Protein AF-A0A7R9FUG5-F1 (afdb_monomer)

Mean predicted aligned error: 6.06 Å

InterPro domains:
  IPR003824 Undecaprenyl-diphosphatase UppP [PF02673] (4-156)
  IPR003824 Undecaprenyl-diphosphatase UppP [PTHR30622] (2-159)

Organism: NCBI:txid69355

Secondary structure (DSSP, 8-state):
--HHHHHHHHHHHHHHHHHHHHHTHHHHT-TT-HHHHHHHHHHHHHHHHHHHHHHHHHHHHHT-HHHHHHHHHHHHHHHHHHHHHS----B-STTT--HHHHHHHHHHHHGGGSTT--HHHHHHHHHHHTTB-HHHHHHHHHHHHHHHHHHHHHHHHHHHHHHTT-

Sequence (166 aa):
EDEFVKMYQVSIQFGAILAVVVLYWKKFFDFKNVGFYVKLAVAVLPALILGKLFDDKVEAVMEKPLYIAIVMILGGIVLIFIDKVFNHPTVFNDKELTIKKALTIGFWQCLAMMPGTSRSAASIIGGMQQGLSRNFAAEFSFFLAVPTMLAVTIGTIKGKNKKAMK

Foldseek 3Di:
DDPVVVVVVLVVLVVLLVVLCVVCVVVNPPPVPVLLVLLLVLLQVLQVVVCVVCVVVLVVQVVPVVQLVVQLVVLVVCVVCLCVVLVAADAEDSVSDDSVLSNQLSVQLNVVSRRNHDSLSSSLSSNSVSRYDSVRSSSSSSVSCNVNSVVVSVVVVVVVVVVVVD

Solvent-accessible surface area (backbone atoms only — not comparable to full-atom values): 8770 Å² total; per-residue (Å²): 132,59,72,65,58,55,52,50,55,53,51,57,51,50,52,54,43,50,51,52,48,61,76,40,38,77,70,75,66,38,79,84,49,54,68,52,55,52,29,44,54,50,17,42,46,51,33,56,55,51,48,68,75,42,44,75,64,35,56,70,49,59,79,36,64,69,58,25,51,52,39,37,52,52,51,54,56,50,62,72,50,44,60,75,74,50,69,74,56,79,26,76,50,73,86,68,54,47,59,70,54,31,35,50,21,10,53,29,32,43,57,31,58,44,59,43,38,52,48,60,55,29,20,24,52,30,22,25,73,67,20,23,27,71,68,45,11,46,50,52,30,55,62,46,45,44,64,52,50,51,52,48,53,52,47,53,60,53,47,47,62,57,64,75,73,108

pLDDT: mean 85.42, std 12.75, range [28.58, 96.25]

Radius of gyration: 16.67 Å; Cα contacts (8 Å, |Δi|>4): 149; chains: 1; bounding box: 41×42×38 Å

Nearest PDB structures (foldseek):
  6fmt-assembly1_A  TM=8.901E-01  e=5.988E-08  Escherichia coli K-12
  6cb2-assembly1_A  TM=8.561E-01  e=5.703E-08  Escherichia coli K-12

Structure (mmCIF, N/CA/C/O backbone):
data_AF-A0A7R9FUG5-F1
#
_entry.id   AF-A0A7R9FUG5-F1
#
loop_
_atom_site.group_PDB
_atom_site.id
_atom_site.type_symbol
_atom_site.label_atom_id
_atom_site.label_alt_id
_atom_site.label_comp_id
_atom_site.label_asym_id
_atom_site.label_entity_id
_atom_site.label_seq_id
_atom_site.pdbx_PDB_ins_code
_atom_site.Cartn_x
_atom_site.Cartn_y
_atom_site.Cartn_z
_atom_site.occupancy
_atom_site.B_iso_or_equiv
_atom_site.auth_seq_id
_atom_site.auth_comp_id
_atom_site.auth_asym_id
_atom_site.auth_atom_id
_atom_site.pdbx_PDB_model_num
ATOM 1 N N . GLU A 1 1 ? -17.113 7.126 18.878 1.00 59.50 1 GLU A N 1
ATOM 2 C CA . GLU A 1 1 ? -15.665 7.371 19.057 1.00 59.50 1 GLU A CA 1
ATOM 3 C C . GLU A 1 1 ? -15.438 8.806 19.485 1.00 59.50 1 GLU A C 1
ATOM 5 O O . GLU A 1 1 ? -16.057 9.693 18.903 1.00 59.50 1 GLU A O 1
ATOM 10 N N . ASP A 1 2 ? -14.566 9.005 20.471 1.00 78.19 2 ASP A N 1
ATOM 11 C CA . ASP A 1 2 ? -14.078 10.320 20.887 1.00 78.19 2 ASP A CA 1
ATOM 12 C C . ASP A 1 2 ? -13.318 10.985 19.724 1.00 78.19 2 ASP A C 1
ATOM 14 O O . ASP A 1 2 ? -12.591 10.328 18.968 1.00 78.19 2 ASP A O 1
ATOM 18 N N . GLU A 1 3 ? -13.496 12.291 19.560 1.00 77.56 3 GLU A N 1
ATOM 19 C CA . GLU A 1 3 ? -12.810 13.071 18.541 1.00 77.56 3 GLU A CA 1
ATOM 20 C C . GLU A 1 3 ? -11.283 12.975 18.671 1.00 77.56 3 GLU A C 1
ATOM 22 O O . GLU A 1 3 ? -10.576 12.922 17.654 1.00 77.56 3 GLU A O 1
ATOM 27 N N . PHE A 1 4 ? -10.797 12.857 19.910 1.00 83.25 4 PHE A N 1
ATOM 28 C CA . PHE A 1 4 ? -9.392 12.645 20.228 1.00 83.25 4 PHE A CA 1
ATOM 29 C C . PHE A 1 4 ? -8.845 11.355 19.603 1.00 83.25 4 PHE A C 1
ATOM 31 O O . PHE A 1 4 ? -7.798 11.378 18.956 1.00 83.25 4 PHE A O 1
ATOM 38 N N . VAL A 1 5 ? -9.575 10.238 19.718 1.00 82.94 5 VAL A N 1
ATOM 39 C CA . VAL A 1 5 ? -9.142 8.927 19.198 1.00 82.94 5 VAL A CA 1
ATOM 40 C C . VAL A 1 5 ? -9.003 8.965 17.677 1.00 82.94 5 VAL A C 1
ATOM 42 O O . VAL A 1 5 ? -8.001 8.499 17.135 1.00 82.94 5 VAL A O 1
ATOM 45 N N . LYS A 1 6 ? -9.953 9.600 16.981 1.00 75.88 6 LYS A N 1
ATOM 46 C CA . LYS A 1 6 ? -9.870 9.783 15.523 1.00 75.88 6 LYS A CA 1
ATOM 47 C C . LYS A 1 6 ? -8.675 10.644 15.124 1.00 75.88 6 LYS A C 1
ATOM 49 O O . LYS A 1 6 ? -7.966 10.311 14.177 1.00 75.88 6 LYS A O 1
ATOM 54 N N . MET A 1 7 ? -8.437 11.749 15.833 1.00 82.06 7 MET A N 1
ATOM 55 C CA . MET A 1 7 ? -7.306 12.634 15.544 1.00 82.06 7 MET A CA 1
ATOM 56 C C . MET A 1 7 ? -5.964 11.937 15.797 1.00 82.06 7 MET A C 1
ATOM 58 O O . MET A 1 7 ? -5.047 12.056 14.981 1.00 82.06 7 MET A O 1
ATOM 62 N N . TYR A 1 8 ? -5.870 11.150 16.869 1.00 86.12 8 TYR A N 1
ATOM 63 C CA . TYR A 1 8 ? -4.709 10.322 17.178 1.00 86.12 8 TYR A CA 1
ATOM 64 C C . TYR A 1 8 ? -4.430 9.304 16.062 1.00 86.12 8 TYR A C 1
ATOM 66 O O . TYR A 1 8 ? -3.325 9.288 15.519 1.00 86.12 8 TYR A O 1
ATOM 74 N N . GLN A 1 9 ? -5.440 8.526 15.646 1.00 84.00 9 GLN A N 1
ATOM 75 C CA . GLN A 1 9 ? -5.321 7.537 14.565 1.00 84.00 9 GLN A CA 1
ATOM 76 C C . GLN A 1 9 ? -4.868 8.166 13.237 1.00 84.00 9 GLN A C 1
ATOM 78 O O . GLN A 1 9 ? -3.992 7.628 12.558 1.00 84.00 9 GLN A O 1
ATOM 83 N N . VAL A 1 10 ? -5.424 9.325 12.874 1.00 80.62 10 VAL A N 1
ATOM 84 C CA . VAL A 1 10 ? -5.026 10.049 11.656 1.00 80.62 10 VAL A CA 1
ATOM 85 C C . VAL A 1 10 ? -3.573 10.530 11.744 1.00 80.62 10 VAL A C 1
ATOM 87 O O . VAL A 1 10 ? -2.822 10.414 10.775 1.00 80.62 10 VAL A O 1
ATOM 90 N N . SER A 1 11 ? -3.150 11.022 12.909 1.00 85.69 11 SER A N 1
ATOM 91 C CA . SER A 1 11 ? -1.798 11.557 13.120 1.00 85.69 11 SER A CA 1
ATOM 92 C C . SER A 1 11 ? -0.723 10.473 13.015 1.00 85.69 11 SER A C 1
ATOM 94 O O . SER A 1 11 ? 0.280 10.656 12.322 1.00 85.69 11 SER A O 1
ATOM 96 N N . ILE A 1 12 ? -0.941 9.309 13.638 1.00 89.25 12 ILE A N 1
ATOM 97 C CA . ILE A 1 12 ? 0.016 8.193 13.566 1.00 89.25 12 ILE A CA 1
ATOM 98 C C . ILE A 1 12 ? 0.114 7.617 12.145 1.00 89.25 12 ILE A C 1
ATOM 100 O O . ILE A 1 12 ? 1.207 7.286 11.684 1.00 89.25 12 ILE A O 1
ATOM 104 N N . GLN A 1 13 ? -1.004 7.556 11.410 1.00 85.38 13 GLN A N 1
ATOM 105 C CA . GLN A 1 13 ? -1.014 7.111 10.015 1.00 85.38 13 GLN A CA 1
ATOM 106 C C . GLN A 1 13 ? -0.249 8.079 9.116 1.00 85.38 13 GLN A C 1
ATOM 108 O O . GLN A 1 13 ? 0.507 7.645 8.248 1.00 85.38 13 GLN A O 1
ATOM 113 N N . PHE A 1 14 ? -0.399 9.385 9.343 1.00 84.69 14 PHE A N 1
ATOM 114 C CA . PHE A 1 14 ? 0.370 10.395 8.628 1.00 84.69 14 PHE A CA 1
ATOM 115 C C . PHE A 1 14 ? 1.881 10.224 8.848 1.00 84.69 14 PHE A C 1
ATOM 117 O O . PHE A 1 14 ? 2.641 10.248 7.880 1.00 84.69 14 PHE A O 1
ATOM 124 N N . GLY A 1 15 ? 2.312 9.943 10.083 1.00 90.06 15 GLY A N 1
ATOM 125 C CA . GLY A 1 15 ? 3.708 9.607 10.385 1.00 90.06 15 GLY A CA 1
ATOM 126 C C . GLY A 1 15 ? 4.221 8.394 9.598 1.00 90.06 15 GLY A C 1
ATOM 127 O O . GLY A 1 15 ? 5.311 8.443 9.026 1.00 90.06 15 GLY A O 1
ATOM 128 N N . ALA A 1 16 ? 3.416 7.333 9.485 1.00 89.19 16 ALA A N 1
ATOM 129 C CA . ALA A 1 16 ? 3.772 6.150 8.698 1.00 89.19 16 ALA A CA 1
ATOM 130 C C . ALA A 1 16 ? 3.911 6.457 7.193 1.00 89.19 16 ALA A C 1
ATOM 132 O O . ALA A 1 16 ? 4.830 5.962 6.540 1.00 89.19 16 ALA A O 1
ATOM 133 N N . ILE A 1 17 ? 3.040 7.305 6.637 1.00 87.38 17 ILE A N 1
ATOM 134 C CA . ILE A 1 17 ? 3.125 7.750 5.235 1.00 87.38 17 ILE A CA 1
ATOM 135 C C . ILE A 1 17 ? 4.405 8.558 5.005 1.00 87.38 17 ILE A C 1
ATOM 137 O O . ILE A 1 17 ? 5.113 8.319 4.027 1.00 87.38 17 ILE A O 1
ATOM 141 N N . LEU A 1 18 ? 4.725 9.490 5.908 1.00 89.25 18 LEU A N 1
ATOM 142 C CA . LEU A 1 18 ? 5.953 10.280 5.822 1.00 89.25 18 LEU A CA 1
ATOM 143 C C . LEU A 1 18 ? 7.200 9.394 5.863 1.00 89.25 18 LEU A C 1
ATOM 145 O O . LEU A 1 18 ? 8.122 9.622 5.083 1.00 89.25 18 LEU A O 1
ATOM 149 N N . ALA A 1 19 ? 7.213 8.354 6.699 1.00 92.06 19 ALA A N 1
ATOM 150 C CA . ALA A 1 19 ? 8.317 7.400 6.741 1.00 92.06 19 ALA A CA 1
ATOM 151 C C . ALA A 1 19 ? 8.542 6.719 5.380 1.00 92.06 19 ALA A C 1
ATOM 153 O O . ALA A 1 19 ? 9.682 6.608 4.935 1.00 92.06 19 ALA A O 1
ATOM 154 N N . VAL A 1 20 ? 7.470 6.334 4.676 1.00 90.62 20 VAL A N 1
ATOM 155 C CA . VAL A 1 20 ? 7.564 5.770 3.317 1.00 90.62 20 VAL A CA 1
ATOM 156 C C . VAL A 1 20 ? 8.131 6.792 2.328 1.00 90.62 20 VAL A C 1
ATOM 158 O O . VAL A 1 20 ? 9.018 6.457 1.546 1.00 90.62 20 VAL A O 1
ATOM 161 N N . VAL A 1 21 ? 7.659 8.042 2.373 1.00 89.81 21 VAL A N 1
ATOM 162 C CA . VAL A 1 21 ? 8.150 9.116 1.489 1.00 89.81 21 VAL A CA 1
ATOM 163 C C . VAL A 1 21 ? 9.638 9.387 1.719 1.00 89.81 21 VAL A C 1
ATOM 165 O O . VAL A 1 21 ? 10.385 9.531 0.756 1.00 89.81 21 VAL A O 1
ATOM 168 N N . VAL A 1 22 ? 10.089 9.415 2.976 1.00 92.88 22 VAL A N 1
ATOM 169 C CA . VAL A 1 22 ? 11.504 9.604 3.330 1.00 92.88 22 VAL A CA 1
ATOM 170 C C . VAL A 1 22 ? 12.347 8.403 2.902 1.00 92.88 22 VAL A C 1
ATOM 172 O O . VAL A 1 22 ? 13.396 8.583 2.285 1.00 92.88 22 VAL A O 1
ATOM 175 N N . LEU A 1 23 ? 11.884 7.178 3.163 1.00 91.69 23 LEU A N 1
ATOM 176 C CA . LEU A 1 23 ? 12.610 5.958 2.804 1.00 91.69 23 LEU A CA 1
ATOM 177 C C . LEU A 1 23 ? 12.813 5.841 1.287 1.00 91.69 23 LEU A C 1
ATOM 179 O O . LEU A 1 23 ? 13.887 5.451 0.832 1.00 91.69 23 LEU A O 1
ATOM 183 N N . TYR A 1 24 ? 11.813 6.245 0.502 1.00 88.69 24 TYR A N 1
ATOM 184 C CA . TYR A 1 24 ? 11.862 6.214 -0.958 1.00 88.69 24 TYR A CA 1
ATOM 185 C C . TYR A 1 24 ? 12.129 7.579 -1.605 1.00 88.69 24 TYR A C 1
ATOM 187 O O . TYR A 1 24 ? 11.875 7.734 -2.798 1.00 88.69 24 TYR A O 1
ATOM 195 N N . TRP A 1 25 ? 12.687 8.553 -0.876 1.00 88.75 25 TRP A N 1
ATOM 196 C CA . TRP A 1 25 ? 12.802 9.958 -1.301 1.00 88.75 25 TRP A CA 1
ATOM 197 C C . TRP A 1 25 ? 13.289 10.143 -2.744 1.00 88.75 25 TRP A C 1
ATOM 199 O O . TRP A 1 25 ? 12.648 10.814 -3.551 1.00 88.75 25 TRP A O 1
ATOM 209 N N . LYS A 1 26 ? 14.398 9.485 -3.108 1.00 88.19 26 LYS A N 1
ATOM 210 C CA . LYS A 1 26 ? 15.001 9.600 -4.448 1.00 88.19 26 LYS A CA 1
ATOM 211 C C . LYS A 1 26 ? 14.101 9.078 -5.570 1.00 88.19 26 LYS A C 1
ATOM 213 O O . LYS A 1 26 ? 14.130 9.629 -6.660 1.00 88.19 26 LYS A O 1
ATOM 218 N N . LYS A 1 27 ? 13.329 8.020 -5.311 1.00 85.12 27 LYS A N 1
ATOM 219 C CA . LYS A 1 27 ? 12.431 7.397 -6.293 1.00 85.12 27 LYS A CA 1
ATOM 220 C C . LYS A 1 27 ? 11.051 8.057 -6.291 1.00 85.12 27 LYS A C 1
ATOM 222 O O . LYS A 1 27 ? 10.410 8.147 -7.330 1.00 85.12 27 LYS A O 1
ATOM 227 N N . PHE A 1 28 ? 10.612 8.563 -5.139 1.00 83.31 28 PHE A N 1
ATOM 228 C CA . PHE A 1 28 ? 9.351 9.282 -4.982 1.00 83.31 28 PHE A CA 1
ATOM 229 C C . PHE A 1 28 ? 9.371 10.658 -5.647 1.00 83.31 28 PHE A C 1
ATOM 231 O O . PHE A 1 28 ? 8.339 11.081 -6.161 1.00 83.31 28 PHE A O 1
ATOM 238 N N . PHE A 1 29 ? 10.526 11.328 -5.686 1.00 85.94 29 PHE A N 1
ATOM 239 C CA . PHE A 1 29 ? 10.725 12.607 -6.380 1.00 85.94 29 PHE A CA 1
ATOM 240 C C . PHE A 1 29 ? 11.436 12.464 -7.738 1.00 85.94 29 PHE A C 1
ATOM 242 O O . PHE A 1 29 ? 11.998 13.431 -8.255 1.00 85.94 29 PHE A O 1
ATOM 249 N N . ASP A 1 30 ? 11.402 11.276 -8.349 1.00 86.56 30 ASP A N 1
ATOM 250 C CA . ASP A 1 30 ? 11.889 11.081 -9.716 1.00 86.56 30 ASP A CA 1
ATOM 251 C C . ASP A 1 30 ? 10.825 11.497 -10.744 1.00 86.56 30 ASP A C 1
ATOM 253 O O . ASP A 1 30 ? 10.163 10.676 -11.383 1.00 86.56 30 ASP A O 1
ATOM 257 N N . PHE A 1 31 ? 10.676 12.811 -10.932 1.00 81.38 31 PHE A N 1
ATOM 258 C CA . PHE A 1 31 ? 9.711 13.399 -11.868 1.00 81.38 31 PHE A CA 1
ATOM 259 C C . PHE A 1 31 ? 9.931 13.002 -13.336 1.00 81.38 31 PHE A C 1
ATOM 261 O O . PHE A 1 31 ? 9.063 13.243 -14.174 1.00 81.38 31 PHE A O 1
ATOM 268 N N . LYS A 1 32 ? 11.065 12.372 -13.671 1.00 83.00 32 LYS A N 1
ATOM 269 C CA . LYS A 1 32 ? 11.310 11.838 -15.017 1.00 83.00 32 LYS A CA 1
ATOM 270 C C . LYS A 1 32 ? 10.516 10.553 -15.265 1.00 83.00 32 LYS A C 1
ATOM 272 O O . LYS A 1 32 ? 10.246 10.217 -16.417 1.00 83.00 32 LYS A O 1
ATOM 277 N N . ASN A 1 33 ? 10.087 9.856 -14.212 1.00 85.06 33 ASN A N 1
ATOM 278 C CA . ASN A 1 33 ? 9.367 8.591 -14.303 1.00 85.06 33 ASN A CA 1
ATOM 279 C C . ASN A 1 33 ? 7.838 8.767 -14.268 1.00 85.06 33 ASN A C 1
ATOM 281 O O . ASN A 1 33 ? 7.129 8.178 -13.450 1.00 85.06 33 ASN A O 1
ATOM 285 N N . VAL A 1 34 ? 7.306 9.566 -15.200 1.00 85.69 34 VAL A N 1
ATOM 286 C CA . VAL A 1 34 ? 5.855 9.823 -15.332 1.00 85.69 34 VAL A CA 1
ATOM 287 C C . VAL A 1 34 ? 5.057 8.518 -15.462 1.00 85.69 34 VAL A C 1
ATOM 289 O O . VAL A 1 34 ? 3.972 8.383 -14.896 1.00 85.69 34 VAL A O 1
ATOM 292 N N . GLY A 1 35 ? 5.619 7.517 -16.148 1.00 87.31 35 GLY A N 1
ATOM 293 C CA . GLY A 1 35 ? 4.984 6.212 -16.325 1.00 87.31 35 GLY A CA 1
ATOM 294 C C . GLY A 1 35 ? 4.703 5.481 -15.009 1.00 87.31 35 GLY A C 1
ATOM 295 O O . GLY A 1 35 ? 3.670 4.821 -14.894 1.00 87.31 35 GLY A O 1
ATOM 296 N N . PHE A 1 36 ? 5.572 5.613 -14.004 1.00 88.88 36 PHE A N 1
ATOM 297 C CA . PHE A 1 36 ? 5.353 5.023 -12.684 1.00 88.88 36 PHE A CA 1
ATOM 298 C C . PHE A 1 36 ? 4.198 5.698 -11.937 1.00 88.88 36 PHE A C 1
ATOM 300 O O . PHE A 1 36 ? 3.323 5.002 -11.420 1.00 88.88 36 PHE A O 1
ATOM 307 N N . TYR A 1 37 ? 4.116 7.033 -11.963 1.00 90.00 37 TYR A N 1
ATOM 308 C CA . TYR A 1 37 ? 2.998 7.762 -11.351 1.00 90.00 37 TYR A CA 1
ATOM 309 C C . TYR A 1 37 ? 1.656 7.435 -12.008 1.00 90.00 37 TYR A C 1
ATOM 311 O O . TYR A 1 37 ? 0.661 7.269 -11.307 1.00 90.00 37 TYR A O 1
ATOM 319 N N . VAL A 1 38 ? 1.620 7.274 -13.336 1.00 90.75 38 VAL A N 1
ATOM 320 C CA . VAL A 1 38 ? 0.401 6.853 -14.047 1.00 90.75 38 VAL A CA 1
ATOM 321 C C . VAL A 1 38 ? -0.030 5.453 -13.603 1.00 90.75 38 VAL A C 1
ATOM 323 O O . VAL A 1 38 ? -1.203 5.241 -13.303 1.00 90.75 38 VAL A O 1
ATOM 326 N N . LYS A 1 39 ? 0.905 4.499 -13.500 1.00 93.75 39 LYS A N 1
ATOM 327 C CA . LYS A 1 39 ? 0.612 3.138 -13.013 1.00 93.75 39 LYS A CA 1
ATOM 328 C C . LYS A 1 39 ? 0.092 3.155 -11.575 1.00 93.75 39 LYS A C 1
ATOM 330 O O . LYS A 1 39 ? -0.876 2.457 -11.283 1.00 93.75 39 LYS A O 1
ATOM 335 N N . LEU A 1 40 ? 0.690 3.970 -10.702 1.00 92.00 40 LEU A N 1
ATOM 336 C CA . LEU A 1 40 ? 0.210 4.168 -9.333 1.00 92.00 40 LEU A CA 1
ATOM 337 C C . LEU A 1 40 ? -1.202 4.756 -9.316 1.00 92.00 40 LEU A C 1
ATOM 339 O O . LEU A 1 40 ? -2.077 4.191 -8.672 1.00 92.00 40 LEU A O 1
ATOM 343 N N . ALA A 1 41 ? -1.454 5.835 -10.058 1.00 91.38 41 ALA A N 1
ATOM 344 C CA . ALA A 1 41 ? -2.773 6.458 -10.127 1.00 91.38 41 ALA A CA 1
ATOM 345 C C . ALA A 1 41 ? -3.844 5.458 -10.586 1.00 91.38 41 ALA A C 1
ATOM 347 O O . ALA A 1 41 ? -4.883 5.333 -9.942 1.00 91.38 41 ALA A O 1
ATOM 348 N N . VAL A 1 42 ? -3.560 4.680 -11.636 1.00 94.00 42 VAL A N 1
ATOM 349 C CA . VAL A 1 42 ? -4.464 3.633 -12.134 1.00 94.00 42 VAL A CA 1
ATOM 350 C C . VAL A 1 42 ? -4.713 2.548 -11.083 1.00 94.00 42 VAL A C 1
ATOM 352 O O . VAL A 1 42 ? -5.849 2.109 -10.926 1.00 94.00 42 VAL A O 1
ATOM 355 N N . ALA A 1 43 ? -3.689 2.13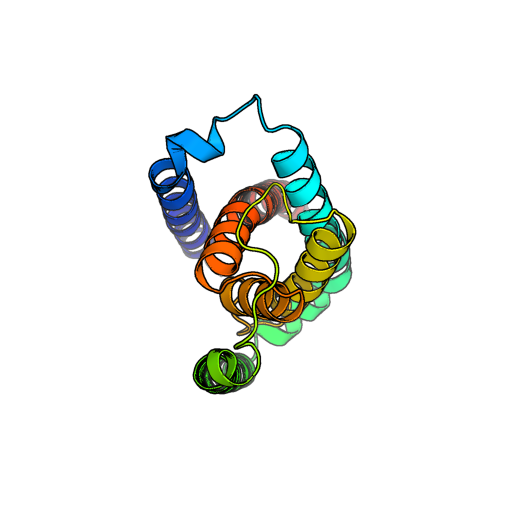7 -10.333 1.00 93.94 43 ALA A N 1
ATOM 356 C CA . ALA A 1 43 ? -3.833 1.157 -9.259 1.00 93.94 43 ALA A CA 1
ATOM 357 C C . ALA A 1 43 ? -4.658 1.683 -8.066 1.00 93.94 43 ALA A C 1
ATOM 359 O O . ALA A 1 43 ? -5.327 0.908 -7.389 1.00 93.94 43 ALA A O 1
ATOM 360 N N . VAL A 1 44 ? -4.659 2.993 -7.804 1.00 92.44 44 VAL A N 1
ATOM 361 C CA . VAL A 1 44 ? -5.453 3.596 -6.717 1.00 92.44 44 VAL A CA 1
ATOM 362 C C . VAL A 1 44 ? -6.946 3.667 -7.064 1.00 92.44 44 VAL A C 1
ATOM 364 O O . VAL A 1 44 ? -7.790 3.560 -6.171 1.00 92.44 44 VAL A O 1
ATOM 367 N N . LEU A 1 45 ? -7.294 3.831 -8.347 1.00 91.88 45 LEU A N 1
ATOM 368 C CA . LEU A 1 45 ? -8.671 4.096 -8.787 1.00 91.88 45 LEU A CA 1
ATOM 369 C C . LEU A 1 45 ? -9.707 3.076 -8.281 1.00 91.88 45 LEU A C 1
ATOM 371 O O . LEU A 1 45 ? -10.699 3.523 -7.699 1.00 91.88 45 LEU A O 1
ATOM 375 N N . PRO A 1 46 ? -9.519 1.745 -8.429 1.00 91.69 46 PRO A N 1
ATOM 376 C CA . PRO A 1 46 ? -10.506 0.773 -7.958 1.00 91.69 46 PRO A CA 1
ATOM 377 C C . PRO A 1 46 ? -10.790 0.918 -6.463 1.00 91.69 46 PRO A C 1
ATOM 379 O O . PRO A 1 46 ? -11.947 0.903 -6.045 1.00 91.69 46 PRO A O 1
ATOM 382 N N . ALA A 1 47 ? -9.741 1.141 -5.667 1.00 88.81 47 ALA A N 1
ATOM 383 C CA . ALA A 1 47 ? -9.862 1.259 -4.223 1.00 88.81 47 ALA A CA 1
ATOM 384 C C . ALA A 1 47 ? -10.602 2.538 -3.798 1.00 88.81 47 ALA A C 1
ATOM 386 O O . ALA A 1 47 ? -11.397 2.504 -2.865 1.00 88.81 47 ALA A O 1
ATOM 387 N N . LEU A 1 48 ? -10.400 3.663 -4.489 1.00 86.75 48 LEU A N 1
ATOM 388 C CA . LEU A 1 48 ? -11.148 4.889 -4.186 1.00 86.75 48 LEU A CA 1
ATOM 389 C C . LEU A 1 48 ? -12.623 4.784 -4.583 1.00 86.75 48 LEU A C 1
ATOM 391 O O . LEU A 1 48 ? -13.491 5.243 -3.842 1.00 86.75 48 LEU A O 1
ATOM 395 N N . ILE A 1 49 ? -12.907 4.179 -5.739 1.00 89.38 49 ILE A N 1
ATOM 396 C CA . ILE A 1 49 ? -14.275 4.031 -6.249 1.00 89.38 49 ILE A CA 1
ATOM 397 C C . ILE A 1 49 ? -15.066 3.076 -5.354 1.00 89.38 49 ILE A C 1
ATOM 399 O O . ILE A 1 49 ? -16.120 3.447 -4.840 1.00 89.38 49 ILE A O 1
ATOM 403 N N . LEU A 1 50 ? -14.548 1.863 -5.140 1.00 88.19 50 LEU A N 1
ATOM 404 C CA . LEU A 1 50 ? -15.241 0.851 -4.345 1.00 88.19 50 LEU A CA 1
ATOM 405 C C . LEU A 1 50 ? -15.258 1.215 -2.856 1.00 88.19 50 LEU A C 1
ATOM 407 O O . LEU A 1 50 ? -16.249 0.943 -2.189 1.00 88.19 50 LEU A O 1
ATOM 411 N N . GLY A 1 51 ? -14.229 1.908 -2.358 1.00 83.75 51 GLY A N 1
ATOM 412 C CA . GLY A 1 51 ? -14.169 2.349 -0.965 1.00 83.75 51 GLY A CA 1
ATOM 413 C C . GLY A 1 51 ? -15.274 3.348 -0.653 1.00 83.75 51 GLY A C 1
ATOM 414 O O . GLY A 1 51 ? -15.969 3.208 0.343 1.00 83.75 51 GLY A O 1
ATOM 415 N N . LYS A 1 52 ? -15.517 4.297 -1.564 1.00 83.75 52 LYS A N 1
ATOM 416 C CA . LYS A 1 52 ? -16.631 5.240 -1.434 1.00 83.75 52 LYS A CA 1
ATOM 417 C C . LYS A 1 52 ? -18.000 4.573 -1.618 1.00 83.75 52 LYS A C 1
ATOM 419 O O . LYS A 1 52 ? -18.969 5.014 -1.014 1.00 83.75 52 LYS A O 1
ATOM 424 N N . LEU A 1 53 ? -18.100 3.555 -2.475 1.00 85.75 53 LEU A N 1
ATOM 425 C CA . LEU A 1 53 ? -19.365 2.869 -2.760 1.00 85.75 53 LEU A CA 1
ATOM 426 C C . LEU A 1 53 ? -19.815 1.946 -1.617 1.00 85.75 53 LEU A C 1
ATOM 428 O O . LEU A 1 53 ? -21.013 1.763 -1.419 1.00 85.75 53 LEU A O 1
ATOM 432 N N . PHE A 1 54 ? -18.868 1.345 -0.893 1.00 84.94 54 PHE A N 1
ATOM 433 C CA . PHE A 1 54 ? -19.139 0.347 0.144 1.00 84.94 54 PHE A CA 1
ATOM 434 C C . PHE A 1 54 ? -18.885 0.831 1.576 1.00 84.94 54 PHE A C 1
ATOM 436 O O . PHE A 1 54 ? -18.948 0.008 2.487 1.00 84.94 54 PHE A O 1
ATOM 443 N N . ASP A 1 55 ? -18.648 2.128 1.779 1.00 78.75 55 ASP A N 1
ATOM 444 C CA . ASP A 1 55 ? -18.315 2.741 3.076 1.00 78.75 55 ASP A CA 1
ATOM 445 C C . ASP A 1 55 ? -19.265 2.283 4.204 1.00 78.75 55 ASP A C 1
ATOM 447 O O . ASP A 1 55 ? -18.829 1.688 5.189 1.00 78.75 55 ASP A O 1
ATOM 451 N N . ASP A 1 56 ? -20.582 2.382 3.978 1.00 77.12 56 ASP A N 1
ATOM 452 C CA . ASP A 1 56 ? -21.611 1.982 4.953 1.00 77.12 56 ASP A CA 1
ATOM 453 C C . ASP A 1 56 ? -21.542 0.488 5.333 1.00 77.12 56 ASP A C 1
ATOM 455 O O . ASP A 1 56 ? -21.797 0.095 6.473 1.00 77.12 56 ASP A O 1
ATOM 459 N N . LYS A 1 57 ? -21.188 -0.386 4.378 1.00 81.75 57 LYS A N 1
ATOM 460 C CA . LYS A 1 57 ? -21.071 -1.833 4.631 1.00 81.75 57 LYS A CA 1
ATOM 461 C C . LYS A 1 57 ? -19.801 -2.169 5.403 1.00 81.75 57 LYS A C 1
ATOM 463 O O . LYS A 1 57 ? -19.794 -3.135 6.163 1.00 81.75 57 LYS A O 1
ATOM 468 N N . VAL A 1 58 ? -18.733 -1.407 5.182 1.00 80.19 58 VAL A N 1
ATOM 469 C CA . VAL A 1 58 ? -17.461 -1.571 5.890 1.00 80.19 58 VAL A CA 1
ATOM 470 C C . VAL A 1 58 ? -17.625 -1.173 7.358 1.00 80.19 58 VAL A C 1
ATOM 472 O O . VAL A 1 58 ? -17.199 -1.935 8.229 1.00 80.19 58 VAL A O 1
ATOM 475 N N . GLU A 1 59 ? -18.311 -0.058 7.643 1.00 76.69 59 GLU A N 1
ATOM 476 C CA . GLU A 1 59 ? -18.622 0.372 9.017 1.00 76.69 59 GLU A CA 1
ATOM 477 C C . GLU A 1 59 ? -19.400 -0.711 9.790 1.00 76.69 59 GLU A C 1
ATOM 479 O O . GLU A 1 59 ? -19.020 -1.063 10.906 1.00 76.69 59 GLU A O 1
ATOM 484 N N . ALA A 1 60 ? -20.398 -1.349 9.165 1.00 80.06 60 ALA A N 1
ATOM 485 C CA . ALA A 1 60 ? -21.190 -2.410 9.801 1.00 80.06 60 ALA A CA 1
ATOM 486 C C . ALA A 1 60 ? -20.376 -3.661 10.206 1.00 80.06 60 ALA A C 1
ATOM 488 O O . ALA A 1 60 ? -20.778 -4.418 11.095 1.00 80.06 60 ALA A O 1
ATOM 489 N N . VAL A 1 61 ? -19.241 -3.919 9.545 1.00 80.19 61 VAL A N 1
ATOM 490 C CA . VAL A 1 61 ? -18.342 -5.038 9.878 1.00 80.19 61 VAL A CA 1
ATOM 491 C C . VAL A 1 61 ? -17.298 -4.623 10.921 1.00 80.19 61 VAL A C 1
ATOM 493 O O . VAL A 1 61 ? -16.868 -5.467 11.709 1.00 80.19 61 VAL A O 1
ATOM 496 N N . MET A 1 62 ? -16.920 -3.339 10.981 1.00 74.81 62 MET A N 1
ATOM 497 C CA . MET A 1 62 ? -15.970 -2.831 11.981 1.00 74.81 62 MET A CA 1
ATOM 498 C C . MET A 1 62 ? -16.462 -3.000 13.422 1.00 74.81 62 MET A C 1
ATOM 500 O O . MET A 1 62 ? -15.651 -3.200 14.323 1.00 74.81 62 MET A O 1
ATOM 504 N N . GLU A 1 63 ? -17.777 -3.010 13.641 1.00 77.38 63 GLU A N 1
ATOM 505 C CA . GLU A 1 63 ? -18.385 -3.231 14.959 1.00 77.38 63 GLU A CA 1
ATOM 506 C C . GLU A 1 63 ? -18.269 -4.681 15.466 1.00 77.38 63 GLU A C 1
ATOM 508 O O . GLU A 1 63 ? -18.696 -4.988 16.579 1.00 77.38 63 GLU A O 1
ATOM 513 N N . LYS A 1 64 ? -17.683 -5.596 14.677 1.00 86.25 64 LYS A N 1
ATOM 514 C CA . LYS A 1 64 ? -17.551 -7.023 15.010 1.00 86.25 64 LYS A CA 1
ATOM 515 C C . LYS A 1 64 ? -16.077 -7.440 15.147 1.00 86.25 64 LYS A C 1
ATOM 517 O O . LYS A 1 64 ? -15.527 -8.047 14.224 1.00 86.25 64 LYS A O 1
ATOM 522 N N . PRO A 1 65 ? -15.433 -7.217 16.313 1.00 87.62 65 PRO A N 1
ATOM 523 C CA . PRO A 1 65 ? -14.016 -7.530 16.535 1.00 87.62 65 PRO A CA 1
ATOM 524 C C . PRO A 1 65 ? -13.628 -8.985 16.249 1.00 87.62 65 PRO A C 1
ATOM 526 O O . PRO A 1 65 ? -12.533 -9.247 15.754 1.00 87.62 65 PRO A O 1
ATOM 529 N N . LEU A 1 66 ? -14.532 -9.937 16.513 1.00 90.56 66 LEU A N 1
ATOM 530 C CA . LEU A 1 66 ? -14.299 -11.356 16.233 1.00 90.56 66 LEU A CA 1
ATOM 531 C C . LEU A 1 66 ? -14.023 -11.606 14.743 1.00 90.56 66 LEU A C 1
ATOM 533 O O . LEU A 1 66 ? -13.136 -12.381 14.398 1.00 90.56 66 LEU A O 1
ATOM 537 N N . TYR A 1 67 ? -14.752 -10.921 13.859 1.00 86.75 67 TYR A N 1
ATOM 538 C CA . TYR A 1 67 ? -14.574 -11.056 12.416 1.00 86.75 67 TYR A CA 1
ATOM 539 C C . TYR A 1 67 ? -13.208 -10.518 11.976 1.00 86.75 67 TYR A C 1
ATOM 541 O O . TYR A 1 67 ? -12.480 -11.186 11.245 1.00 86.75 67 TYR A O 1
ATOM 549 N N . ILE A 1 68 ? -12.824 -9.351 12.502 1.00 88.88 68 ILE A N 1
ATOM 550 C CA . ILE A 1 68 ? -11.522 -8.717 12.253 1.00 88.88 68 ILE A CA 1
ATOM 551 C C . ILE A 1 68 ? -10.383 -9.664 12.653 1.00 88.88 68 ILE A C 1
ATOM 553 O O . ILE A 1 68 ? -9.455 -9.877 11.873 1.00 88.88 68 ILE A O 1
ATOM 557 N N . ALA A 1 69 ? -10.473 -10.273 13.839 1.00 91.06 69 ALA A N 1
ATOM 558 C CA . ALA A 1 69 ? -9.461 -11.199 14.341 1.00 91.06 69 ALA A CA 1
ATOM 559 C C . ALA A 1 69 ? -9.298 -12.436 13.440 1.00 91.06 69 ALA A C 1
ATOM 561 O O . ALA A 1 69 ? -8.172 -12.814 13.113 1.00 91.06 69 ALA A O 1
ATOM 562 N N . ILE A 1 70 ? -10.407 -13.037 12.991 1.00 91.50 70 ILE A N 1
ATOM 563 C CA . ILE A 1 70 ? -10.380 -14.198 12.086 1.00 91.50 70 ILE A CA 1
ATOM 564 C C . ILE A 1 70 ? -9.693 -13.834 10.765 1.00 91.50 70 ILE A C 1
ATOM 566 O O . ILE A 1 70 ? -8.797 -14.552 10.319 1.00 91.50 70 ILE A O 1
ATOM 570 N N . VAL A 1 71 ? -10.064 -12.701 10.160 1.00 91.12 71 VAL A N 1
ATOM 571 C CA . VAL A 1 71 ? -9.463 -12.231 8.902 1.00 91.12 71 VAL A CA 1
ATOM 572 C C . VAL A 1 71 ? -7.963 -11.963 9.065 1.00 91.12 71 VAL A C 1
ATOM 574 O O . VAL A 1 71 ? -7.184 -12.337 8.189 1.00 91.12 71 VAL A O 1
ATOM 577 N N . MET A 1 72 ? -7.530 -11.387 10.192 1.00 89.88 72 MET A N 1
ATOM 578 C CA . MET A 1 72 ? -6.106 -11.159 10.473 1.00 89.88 72 MET A CA 1
ATOM 579 C C . MET A 1 72 ? -5.311 -12.465 10.579 1.00 89.88 72 MET A C 1
ATOM 581 O O . MET A 1 72 ? -4.229 -12.567 9.998 1.00 89.88 72 MET A O 1
ATOM 585 N N . ILE A 1 73 ? -5.843 -13.472 11.282 1.00 92.00 73 ILE A N 1
ATOM 586 C CA . ILE A 1 73 ? -5.194 -14.785 11.414 1.00 92.00 73 ILE A CA 1
ATOM 587 C C . ILE A 1 73 ? -5.085 -15.459 10.044 1.00 92.00 73 ILE A C 1
ATOM 589 O O . ILE A 1 73 ? -4.002 -15.902 9.659 1.00 92.00 73 ILE A O 1
ATOM 593 N N . LEU A 1 74 ? -6.179 -15.484 9.277 1.00 90.56 74 LEU A N 1
ATOM 594 C CA . LEU A 1 74 ? -6.188 -16.050 7.928 1.00 90.56 74 LEU A CA 1
ATOM 595 C C . LEU A 1 74 ? -5.198 -15.328 7.007 1.00 90.56 74 LEU A C 1
ATOM 597 O O . LEU A 1 74 ? -4.425 -15.980 6.308 1.00 90.56 74 LEU A O 1
ATOM 601 N N . GLY A 1 75 ? -5.164 -13.994 7.049 1.00 87.88 75 GLY A N 1
ATOM 602 C CA . GLY A 1 75 ? -4.202 -13.191 6.298 1.00 87.88 75 GLY A CA 1
ATOM 603 C C . GLY A 1 75 ? -2.750 -13.529 6.650 1.00 87.88 75 GLY A C 1
ATOM 604 O O . GLY A 1 75 ? -1.922 -13.677 5.752 1.00 87.88 75 GLY A O 1
ATOM 605 N N . GLY A 1 76 ? -2.446 -13.721 7.937 1.00 88.62 76 GLY A N 1
ATOM 606 C CA . GLY A 1 76 ? -1.125 -14.151 8.402 1.00 88.62 76 GLY A CA 1
ATOM 607 C C . GLY A 1 76 ? -0.726 -15.533 7.877 1.00 88.62 76 GLY A C 1
ATOM 608 O O . GLY A 1 76 ? 0.382 -15.698 7.370 1.00 88.62 76 GLY A O 1
ATOM 609 N N . ILE A 1 77 ? -1.644 -16.504 7.921 1.00 91.06 77 ILE A N 1
ATOM 610 C CA . ILE A 1 77 ? -1.419 -17.851 7.371 1.00 91.06 77 ILE A CA 1
ATOM 611 C C . ILE A 1 77 ? -1.129 -17.770 5.869 1.00 91.06 77 ILE A C 1
ATOM 613 O O . ILE A 1 77 ? -0.140 -18.335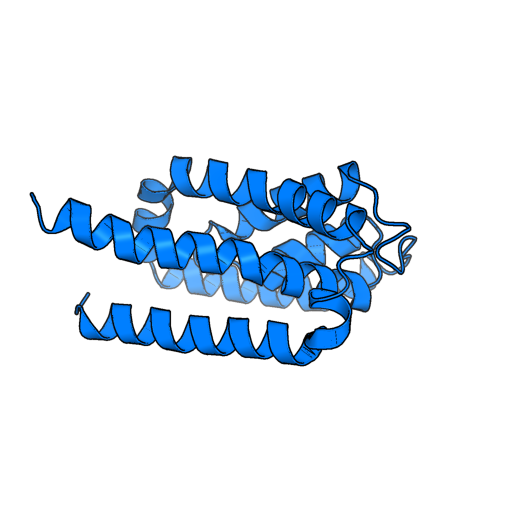 5.405 1.00 91.06 77 ILE A O 1
ATOM 617 N N . VAL A 1 78 ? -1.936 -17.026 5.106 1.00 89.62 78 VAL A N 1
ATOM 618 C CA . VAL A 1 78 ? -1.735 -16.854 3.657 1.00 89.62 78 VAL A CA 1
ATOM 619 C C . VAL A 1 78 ? -0.352 -16.273 3.353 1.00 89.62 78 VAL A C 1
ATOM 621 O O . VAL A 1 78 ? 0.338 -16.769 2.461 1.00 89.62 78 VAL A O 1
ATOM 624 N N . LEU A 1 79 ? 0.096 -15.272 4.117 1.00 86.00 79 LEU A N 1
ATOM 625 C CA . LEU A 1 79 ? 1.408 -14.647 3.928 1.00 86.00 79 LEU A CA 1
ATOM 626 C C . LEU A 1 79 ? 2.593 -15.592 4.170 1.00 86.00 79 LEU A C 1
ATOM 628 O O . LEU A 1 79 ? 3.642 -15.382 3.565 1.00 86.00 79 LEU A O 1
ATOM 632 N N . ILE A 1 80 ? 2.448 -16.622 5.008 1.00 89.19 80 ILE A N 1
ATOM 633 C CA . ILE A 1 80 ? 3.503 -17.628 5.234 1.00 89.19 80 ILE A CA 1
ATOM 634 C C . ILE A 1 80 ? 3.698 -18.501 3.988 1.00 89.19 80 ILE A C 1
ATOM 636 O O . ILE A 1 80 ? 4.822 -18.867 3.645 1.00 89.19 80 ILE A O 1
ATOM 640 N N . PHE A 1 81 ? 2.612 -18.836 3.291 1.00 90.81 81 PHE A N 1
ATOM 641 C CA . PHE A 1 81 ? 2.663 -19.730 2.132 1.00 90.81 81 PHE A CA 1
ATOM 642 C C . PHE A 1 81 ? 2.847 -18.998 0.803 1.00 90.81 81 PHE A C 1
ATOM 644 O O . PHE A 1 81 ? 3.187 -19.633 -0.196 1.00 90.81 81 PHE A O 1
ATOM 651 N N . ILE A 1 82 ? 2.679 -17.675 0.783 1.00 89.06 82 ILE A N 1
ATOM 652 C CA . ILE A 1 82 ? 2.660 -16.893 -0.453 1.00 89.06 82 ILE A CA 1
ATOM 653 C C . ILE A 1 82 ? 3.948 -17.010 -1.275 1.00 89.06 82 ILE A C 1
ATOM 655 O O . ILE A 1 82 ? 3.890 -17.061 -2.501 1.00 89.06 82 ILE A O 1
ATOM 659 N N . ASP A 1 83 ? 5.098 -17.132 -0.609 1.00 85.56 83 ASP A N 1
ATOM 660 C CA . ASP A 1 83 ? 6.400 -17.267 -1.271 1.00 85.56 83 ASP A CA 1
ATOM 661 C C . ASP A 1 83 ? 6.554 -18.600 -1.996 1.00 85.56 83 ASP A C 1
ATOM 663 O O . ASP A 1 83 ? 7.227 -18.671 -3.020 1.00 85.56 83 ASP A O 1
ATOM 667 N N . LYS A 1 84 ? 5.904 -19.659 -1.499 1.00 88.50 84 LYS A N 1
ATOM 668 C CA . LYS A 1 84 ? 5.892 -20.965 -2.168 1.00 88.50 84 LYS A CA 1
ATOM 669 C C . LYS A 1 84 ? 4.951 -20.973 -3.368 1.00 88.50 84 LYS A C 1
ATOM 671 O O . LYS A 1 84 ? 5.216 -21.678 -4.333 1.00 88.50 84 LYS A O 1
ATOM 676 N N . VAL A 1 85 ? 3.861 -20.208 -3.297 1.00 90.62 85 VAL A N 1
ATOM 677 C CA . VAL A 1 85 ? 2.856 -20.120 -4.365 1.00 90.62 85 VAL A CA 1
ATOM 678 C C . VAL A 1 85 ? 3.354 -19.256 -5.527 1.00 90.62 85 VAL A C 1
ATOM 680 O O . VAL A 1 85 ? 3.141 -19.605 -6.684 1.00 90.62 85 VAL A O 1
ATOM 683 N N . PHE A 1 86 ? 4.038 -18.147 -5.234 1.00 89.88 86 PHE A N 1
ATOM 684 C CA . PHE A 1 86 ? 4.523 -17.193 -6.234 1.00 89.88 86 PHE A CA 1
ATOM 685 C C . PHE A 1 86 ? 6.052 -17.089 -6.218 1.00 89.88 86 PHE A C 1
ATOM 687 O O . PHE A 1 86 ? 6.626 -16.056 -5.876 1.00 89.88 86 PHE A O 1
ATOM 694 N N . ASN A 1 87 ? 6.714 -18.175 -6.614 1.00 86.19 87 ASN A N 1
ATOM 695 C CA . ASN A 1 87 ? 8.173 -18.326 -6.606 1.00 86.19 87 ASN A CA 1
ATOM 696 C C . ASN A 1 87 ? 8.860 -18.042 -7.961 1.00 86.19 87 ASN A C 1
ATOM 698 O O . ASN A 1 87 ? 10.088 -18.072 -8.036 1.00 86.19 87 ASN A O 1
ATOM 702 N N . HIS A 1 88 ? 8.103 -17.737 -9.019 1.00 89.00 88 HIS A N 1
ATOM 703 C CA . HIS A 1 88 ? 8.630 -17.456 -10.363 1.00 89.00 88 HIS A CA 1
ATOM 704 C C . HIS A 1 88 ? 8.284 -16.027 -10.829 1.00 89.00 88 HIS A C 1
ATOM 706 O O . HIS A 1 88 ? 7.389 -15.843 -11.660 1.00 89.00 88 HIS A O 1
ATOM 712 N N . PRO A 1 89 ? 8.953 -14.987 -10.291 1.00 91.38 89 PRO A N 1
ATOM 713 C CA . PRO A 1 89 ? 8.695 -13.609 -10.693 1.00 91.38 89 PRO A CA 1
ATOM 714 C C . PRO A 1 89 ? 9.199 -13.324 -12.115 1.00 91.38 89 PRO A C 1
ATOM 716 O O . PRO A 1 89 ? 10.260 -13.785 -12.526 1.00 91.38 89 PRO A O 1
ATOM 719 N N . THR A 1 90 ? 8.433 -12.519 -12.850 1.00 92.19 90 THR A N 1
ATOM 720 C CA . THR A 1 90 ? 8.719 -12.060 -14.222 1.00 92.19 90 THR A CA 1
ATOM 721 C C . THR A 1 90 ? 8.887 -10.544 -14.326 1.00 92.19 90 THR A C 1
ATOM 723 O O . THR A 1 90 ? 9.278 -10.053 -15.378 1.00 92.19 90 THR A O 1
ATOM 726 N N . VAL A 1 91 ? 8.564 -9.799 -13.263 1.00 93.56 91 VAL A N 1
ATOM 727 C CA . VAL A 1 91 ? 8.626 -8.333 -13.206 1.00 93.56 91 VAL A CA 1
ATOM 728 C C . VAL A 1 91 ? 9.476 -7.924 -12.009 1.00 93.56 91 VAL A C 1
ATOM 730 O O . VAL A 1 91 ? 9.098 -8.153 -10.858 1.00 93.56 91 VAL A O 1
ATOM 733 N N . PHE A 1 92 ? 10.615 -7.293 -12.265 1.00 92.69 92 PHE A N 1
ATOM 734 C CA . PHE A 1 92 ? 11.579 -6.929 -11.222 1.00 92.69 92 PHE A CA 1
ATOM 735 C C . PHE A 1 92 ? 11.628 -5.430 -10.938 1.00 92.69 92 PHE A C 1
ATOM 737 O O . PHE A 1 92 ? 12.136 -5.028 -9.893 1.00 92.69 92 PHE A O 1
ATOM 744 N N . ASN A 1 93 ? 11.098 -4.606 -11.840 1.00 89.69 93 ASN A N 1
ATOM 745 C CA . ASN A 1 93 ? 11.143 -3.154 -11.730 1.00 89.69 93 ASN A CA 1
ATOM 746 C C . ASN A 1 93 ? 9.905 -2.477 -12.339 1.00 89.69 93 ASN A C 1
ATOM 748 O O . ASN A 1 93 ? 9.046 -3.092 -12.975 1.00 89.69 93 ASN A O 1
ATOM 752 N N . ASP A 1 94 ? 9.831 -1.163 -12.148 1.00 87.50 94 ASP A N 1
ATOM 753 C CA . ASP A 1 94 ? 8.739 -0.311 -12.607 1.00 87.50 94 ASP A CA 1
ATOM 754 C C . ASP A 1 94 ? 8.621 -0.220 -14.131 1.00 87.50 94 ASP A C 1
ATOM 756 O O . ASP A 1 94 ? 7.512 -0.012 -14.630 1.00 87.50 94 ASP A O 1
ATOM 760 N N . LYS A 1 95 ? 9.711 -0.410 -14.885 1.00 87.31 95 LYS A N 1
ATOM 761 C CA . LYS A 1 95 ? 9.695 -0.344 -16.354 1.00 87.31 95 LYS A CA 1
ATOM 762 C C . LYS A 1 95 ? 8.953 -1.537 -16.952 1.00 87.31 95 LYS A C 1
ATOM 764 O O . LYS A 1 95 ? 8.158 -1.359 -17.870 1.00 87.31 95 LYS A O 1
ATOM 769 N N . GLU A 1 96 ? 9.147 -2.715 -16.369 1.00 89.88 96 GLU A N 1
ATOM 770 C CA . GLU A 1 96 ? 8.488 -3.971 -16.754 1.00 89.88 96 GLU A CA 1
ATOM 771 C C . GLU A 1 96 ? 7.022 -4.046 -16.290 1.00 89.88 96 GLU A C 1
ATOM 773 O O . GLU A 1 96 ? 6.219 -4.811 -16.832 1.00 89.88 96 GLU A O 1
ATOM 778 N N . LEU A 1 97 ? 6.632 -3.235 -15.301 1.00 92.94 97 LEU A N 1
ATOM 779 C CA . LEU A 1 97 ? 5.257 -3.192 -14.814 1.00 92.94 97 LEU A CA 1
ATOM 780 C C . LEU A 1 97 ? 4.319 -2.602 -15.875 1.00 92.94 97 LEU A C 1
ATOM 782 O O . LEU A 1 97 ? 4.373 -1.414 -16.184 1.00 92.94 97 LEU A O 1
ATOM 786 N N . THR A 1 98 ? 3.395 -3.401 -16.396 1.00 94.62 98 THR A N 1
ATOM 787 C CA . THR A 1 98 ? 2.351 -2.920 -17.314 1.00 94.62 98 THR A CA 1
ATOM 788 C C . THR A 1 98 ? 1.194 -2.262 -16.554 1.00 94.62 98 THR A C 1
ATOM 790 O O . THR A 1 98 ? 0.856 -2.678 -15.447 1.00 94.62 98 THR A O 1
ATOM 793 N N . ILE A 1 99 ? 0.504 -1.302 -17.182 1.00 94.44 99 ILE A N 1
ATOM 794 C C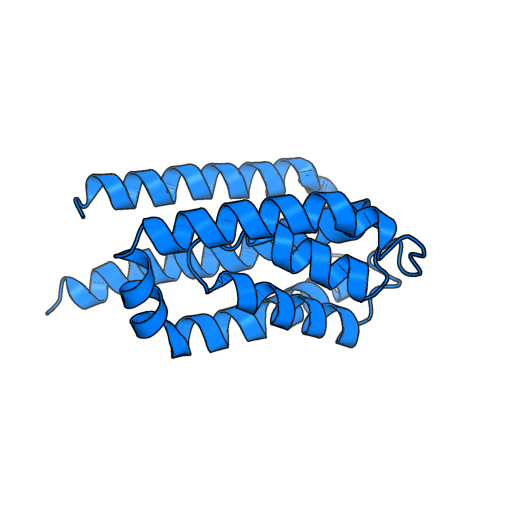A . ILE A 1 99 ? -0.707 -0.661 -16.628 1.00 94.44 99 ILE A CA 1
ATOM 795 C C . ILE A 1 99 ? -1.782 -1.697 -16.260 1.00 94.44 99 ILE A C 1
ATOM 797 O O . ILE A 1 99 ? -2.402 -1.582 -15.208 1.00 94.44 99 ILE A O 1
ATOM 801 N N . LYS A 1 100 ? -1.960 -2.748 -17.076 1.00 94.88 100 LYS A N 1
ATOM 802 C CA . LYS A 1 100 ? -2.897 -3.847 -16.783 1.00 94.88 100 LYS A CA 1
ATOM 803 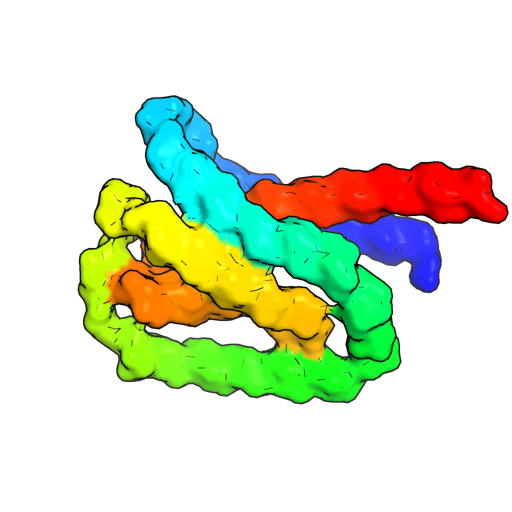C C . LYS A 1 100 ? -2.585 -4.522 -15.442 1.00 94.88 100 LYS A C 1
ATOM 805 O O . LYS A 1 100 ? -3.477 -4.647 -14.615 1.00 94.88 100 LYS A O 1
ATOM 810 N N . LYS A 1 101 ? -1.313 -4.873 -15.201 1.00 95.62 101 LYS A N 1
ATOM 811 C CA . LYS A 1 101 ? -0.863 -5.475 -13.934 1.00 95.62 101 LYS A CA 1
ATOM 812 C C . LYS A 1 101 ? -1.093 -4.520 -12.758 1.00 95.62 101 LYS A C 1
ATOM 814 O O . LYS A 1 101 ? -1.612 -4.942 -11.732 1.00 95.62 101 LYS A O 1
ATOM 819 N N . ALA A 1 102 ? -0.777 -3.233 -12.925 1.00 95.31 102 ALA A N 1
ATOM 820 C CA . ALA A 1 102 ? -1.014 -2.211 -11.902 1.00 95.31 102 ALA A CA 1
ATOM 821 C C . ALA A 1 102 ? -2.507 -2.074 -11.543 1.00 95.31 102 ALA A C 1
ATOM 823 O O . ALA A 1 102 ? -2.859 -2.049 -10.366 1.00 95.31 102 ALA A O 1
ATOM 824 N N . LEU A 1 103 ? -3.396 -2.068 -12.541 1.00 95.94 103 LEU A N 1
ATOM 825 C CA . LEU A 1 103 ? -4.843 -2.043 -12.323 1.00 95.94 103 LEU A CA 1
ATOM 826 C C . LEU A 1 103 ? -5.325 -3.288 -11.562 1.00 95.94 103 LEU A C 1
ATOM 828 O O . LEU A 1 103 ? -6.116 -3.168 -10.628 1.00 95.94 103 LEU A O 1
ATOM 832 N N . THR A 1 104 ? -4.822 -4.475 -11.916 1.00 95.69 104 THR A N 1
ATOM 833 C CA . THR A 1 104 ? -5.146 -5.718 -11.202 1.00 95.69 104 THR A CA 1
ATOM 834 C C . THR A 1 104 ? -4.706 -5.662 -9.740 1.00 95.69 104 THR A C 1
ATOM 836 O O . THR A 1 104 ? -5.476 -6.051 -8.867 1.00 95.69 104 THR A O 1
ATOM 839 N N . ILE A 1 105 ? -3.523 -5.111 -9.445 1.00 96.25 105 ILE A N 1
ATOM 840 C CA . ILE A 1 105 ? -3.077 -4.871 -8.060 1.00 96.25 105 ILE A CA 1
ATOM 841 C C . ILE A 1 105 ? -4.046 -3.924 -7.328 1.00 96.25 105 ILE A C 1
ATOM 843 O O . ILE A 1 105 ? -4.353 -4.139 -6.158 1.00 96.25 105 ILE A O 1
ATOM 847 N N . GLY A 1 106 ? -4.589 -2.920 -8.019 1.00 94.25 106 GLY A N 1
ATOM 848 C CA . GLY A 1 106 ? -5.630 -2.043 -7.479 1.00 94.25 106 GLY A CA 1
ATOM 849 C C . GLY A 1 106 ? -6.914 -2.774 -7.080 1.00 94.25 106 GLY A C 1
ATOM 850 O O . GLY A 1 106 ? -7.472 -2.519 -6.012 1.00 94.25 106 GLY A O 1
ATOM 851 N N . PHE A 1 107 ? -7.362 -3.737 -7.889 1.00 95.19 107 PHE A N 1
ATOM 852 C CA . PHE A 1 107 ? -8.490 -4.604 -7.529 1.00 95.19 107 PHE A CA 1
ATOM 853 C C . PHE A 1 107 ? -8.175 -5.493 -6.325 1.00 95.19 107 PHE A C 1
ATOM 855 O O . PHE A 1 107 ? -9.015 -5.630 -5.438 1.00 95.19 107 PHE A O 1
ATOM 862 N N . TRP A 1 108 ? -6.956 -6.026 -6.232 1.00 94.75 108 TRP A N 1
ATOM 863 C CA . TRP A 1 108 ? -6.506 -6.741 -5.035 1.00 94.75 108 TRP A CA 1
ATOM 864 C C . TRP A 1 108 ? -6.546 -5.863 -3.786 1.00 94.75 108 TRP A C 1
ATOM 866 O O . TRP A 1 108 ? -7.011 -6.308 -2.739 1.00 94.75 108 TRP A O 1
ATOM 876 N N . GLN A 1 109 ? -6.151 -4.592 -3.896 1.00 92.94 109 GLN A N 1
ATOM 877 C CA . GLN A 1 109 ? -6.248 -3.643 -2.789 1.00 92.94 109 GLN A CA 1
ATOM 878 C C . GLN A 1 109 ? -7.697 -3.444 -2.309 1.00 92.94 109 GLN A C 1
ATOM 880 O O . GLN A 1 109 ? -7.909 -3.119 -1.144 1.00 92.94 109 GLN A O 1
ATOM 885 N N . CYS A 1 110 ? -8.709 -3.687 -3.146 1.00 91.19 110 CYS A N 1
ATOM 886 C CA . CYS A 1 110 ? -10.108 -3.580 -2.728 1.00 91.19 110 CYS A CA 1
ATOM 887 C C . CYS A 1 110 ? -10.508 -4.653 -1.707 1.00 91.19 110 CYS A C 1
ATOM 889 O O . CYS A 1 110 ? -11.402 -4.417 -0.901 1.00 91.19 110 CYS A O 1
ATOM 891 N N . LEU A 1 111 ? -9.799 -5.787 -1.645 1.00 90.00 111 LEU A N 1
ATOM 892 C CA . LEU A 1 111 ? -9.993 -6.774 -0.575 1.00 90.00 111 LEU A CA 1
ATOM 893 C C . LEU A 1 111 ? -9.660 -6.196 0.808 1.00 90.00 111 LEU A C 1
ATOM 895 O O . LEU A 1 111 ? -10.214 -6.635 1.815 1.00 90.00 111 LEU A O 1
ATOM 899 N N . ALA A 1 112 ? -8.806 -5.170 0.857 1.00 87.69 112 ALA A N 1
ATOM 900 C CA . ALA A 1 112 ? -8.467 -4.452 2.080 1.00 87.69 112 ALA A CA 1
ATOM 901 C C . ALA A 1 112 ? -9.600 -3.563 2.617 1.00 87.69 112 ALA A C 1
ATOM 903 O O . ALA A 1 112 ? -9.450 -2.975 3.684 1.00 87.69 112 ALA A O 1
ATOM 904 N N . MET A 1 113 ? -10.719 -3.439 1.893 1.00 84.69 113 MET A N 1
ATOM 905 C CA . MET A 1 113 ? -11.928 -2.784 2.406 1.00 84.69 113 MET A CA 1
ATOM 906 C C . MET A 1 113 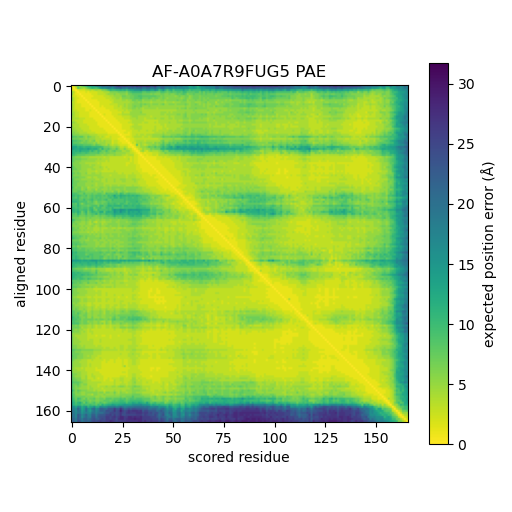? -12.609 -3.626 3.477 1.00 84.69 113 MET A C 1
ATOM 908 O O . MET A 1 113 ? -13.311 -3.084 4.319 1.00 84.69 113 MET A O 1
ATOM 912 N N . MET A 1 114 ? -12.396 -4.943 3.468 1.00 85.31 114 MET A N 1
ATOM 913 C CA . MET A 1 114 ? -12.872 -5.809 4.534 1.00 85.31 114 MET A CA 1
ATOM 914 C C . MET A 1 114 ? -12.067 -5.533 5.817 1.00 85.31 114 MET A C 1
ATOM 916 O O . MET A 1 114 ? -10.844 -5.710 5.805 1.00 85.31 114 MET A O 1
ATOM 920 N N . PRO A 1 115 ? -12.713 -5.126 6.927 1.00 84.00 115 PRO A N 1
ATOM 921 C CA . PRO A 1 115 ? -12.018 -4.868 8.183 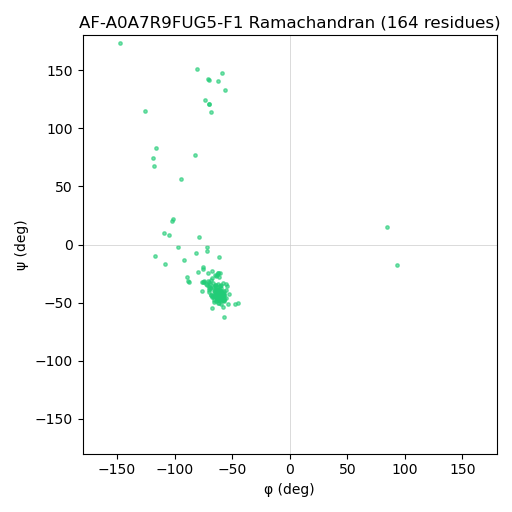1.00 84.00 115 PRO A CA 1
ATOM 922 C C . PRO A 1 115 ? -11.223 -6.088 8.661 1.00 84.00 115 PRO A C 1
ATOM 924 O O . PRO A 1 115 ? -11.732 -7.206 8.675 1.00 84.00 115 PRO A O 1
ATOM 927 N N . GLY A 1 116 ? -9.967 -5.864 9.049 1.00 83.75 116 GLY A N 1
ATOM 928 C CA . GLY A 1 116 ? -9.019 -6.920 9.429 1.00 83.75 116 GLY A CA 1
ATOM 929 C C . GLY A 1 116 ? -8.134 -7.417 8.286 1.00 83.75 116 GLY A C 1
ATOM 930 O O . GLY A 1 116 ? -7.064 -7.966 8.548 1.00 83.75 116 GLY A O 1
ATOM 931 N N . THR A 1 117 ? -8.497 -7.165 7.024 1.00 87.75 117 THR A N 1
ATOM 932 C CA . THR A 1 117 ? -7.612 -7.467 5.894 1.00 87.75 117 THR A CA 1
ATOM 933 C C . THR A 1 117 ? -6.468 -6.459 5.852 1.00 87.75 117 THR A C 1
ATOM 935 O O . THR A 1 117 ? -6.672 -5.247 5.766 1.00 87.75 117 THR A O 1
ATOM 938 N N . SER A 1 118 ? -5.232 -6.955 5.864 1.00 88.94 118 SER A N 1
ATOM 939 C CA . SER A 1 118 ? -4.055 -6.100 5.723 1.00 88.94 118 SER A CA 1
ATOM 940 C C . SER A 1 118 ? -3.959 -5.542 4.302 1.00 88.94 118 SER A C 1
ATOM 942 O O . SER A 1 118 ? -3.835 -6.291 3.331 1.00 88.94 118 SER A O 1
ATOM 944 N N . ARG A 1 119 ? -3.973 -4.208 4.180 1.00 88.88 119 ARG A N 1
ATOM 945 C CA . ARG A 1 119 ? -3.851 -3.528 2.885 1.00 88.88 119 ARG A CA 1
ATOM 946 C C . ARG A 1 119 ? -2.558 -3.879 2.175 1.00 88.88 119 ARG A C 1
ATOM 948 O O . ARG A 1 119 ? -2.610 -4.234 1.005 1.00 88.88 119 ARG A O 1
ATOM 955 N N . SER A 1 120 ? -1.436 -3.810 2.892 1.00 90.12 120 SER A N 1
ATOM 956 C CA . SER A 1 120 ? -0.131 -4.157 2.337 1.00 90.12 120 SER A CA 1
ATOM 957 C C . SER A 1 120 ? -0.077 -5.621 1.917 1.00 90.12 120 SER A C 1
ATOM 959 O O . SER A 1 120 ? 0.448 -5.921 0.853 1.00 90.12 120 SER A O 1
ATOM 961 N N . ALA A 1 121 ? -0.674 -6.532 2.690 1.00 91.75 121 ALA A N 1
ATOM 962 C CA . ALA A 1 121 ? -0.747 -7.938 2.308 1.00 91.75 121 ALA A CA 1
ATOM 963 C C . ALA A 1 121 ? -1.523 -8.125 0.999 1.00 91.75 121 ALA A C 1
ATOM 965 O O . ALA A 1 121 ? -1.027 -8.787 0.094 1.00 91.75 121 ALA A O 1
ATOM 966 N N . ALA A 1 122 ? -2.700 -7.507 0.870 1.00 94.00 122 ALA A N 1
ATOM 967 C CA . ALA A 1 122 ? -3.541 -7.639 -0.315 1.00 94.00 122 ALA A CA 1
ATOM 968 C C . ALA A 1 122 ? -2.836 -7.136 -1.588 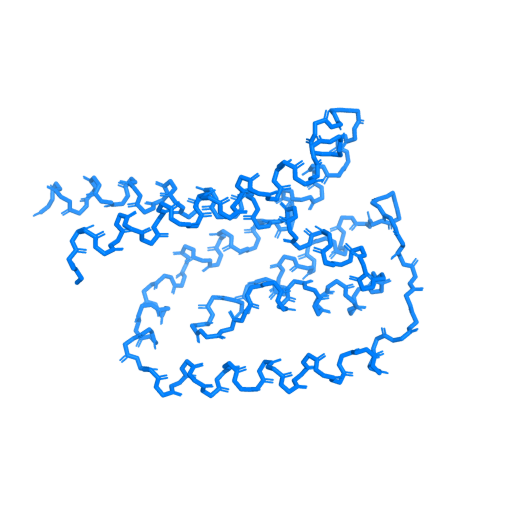1.00 94.00 122 ALA A C 1
ATOM 970 O O . ALA A 1 122 ? -2.811 -7.841 -2.597 1.00 94.00 122 ALA A O 1
ATOM 971 N N . SER A 1 123 ? -2.203 -5.960 -1.544 1.00 94.56 123 SER A N 1
ATOM 972 C CA . SER A 1 123 ? -1.447 -5.415 -2.680 1.00 94.56 123 SER A CA 1
ATOM 973 C C . SER A 1 123 ? -0.154 -6.183 -2.971 1.00 94.56 123 SER A C 1
ATOM 975 O O . SER A 1 123 ? 0.180 -6.353 -4.142 1.00 94.56 123 SER A O 1
ATOM 977 N N . ILE A 1 124 ? 0.558 -6.686 -1.953 1.00 94.38 124 ILE A N 1
ATOM 978 C CA . ILE A 1 124 ? 1.755 -7.524 -2.145 1.00 94.38 124 ILE A CA 1
ATOM 979 C C . ILE A 1 124 ? 1.379 -8.851 -2.799 1.00 94.38 124 ILE A C 1
ATOM 981 O O . ILE A 1 124 ? 1.973 -9.214 -3.811 1.00 94.38 124 ILE A O 1
ATOM 985 N N . ILE A 1 125 ? 0.367 -9.542 -2.267 1.00 94.56 125 ILE A N 1
ATOM 986 C CA . ILE A 1 125 ? -0.159 -10.797 -2.820 1.00 94.56 125 ILE A CA 1
ATOM 987 C C . ILE A 1 125 ? -0.613 -10.579 -4.265 1.00 94.56 125 ILE A C 1
ATOM 989 O O . ILE A 1 125 ? -0.218 -11.334 -5.150 1.00 94.56 125 ILE A O 1
ATOM 993 N N . GLY A 1 126 ? -1.374 -9.511 -4.522 1.00 95.00 126 GLY A N 1
ATOM 994 C CA . GLY A 1 126 ? -1.791 -9.144 -5.871 1.00 95.00 126 GLY A CA 1
ATOM 995 C C . GLY A 1 126 ? -0.611 -8.872 -6.802 1.00 95.00 126 GLY A C 1
ATOM 996 O O . GLY A 1 126 ? -0.605 -9.328 -7.941 1.00 95.00 126 GLY A O 1
ATOM 997 N N . GLY A 1 127 ? 0.426 -8.184 -6.320 1.00 95.62 127 GLY A N 1
ATOM 998 C CA . GLY A 1 127 ? 1.653 -7.945 -7.078 1.00 95.62 127 GLY A CA 1
ATOM 999 C C . GLY A 1 127 ? 2.378 -9.242 -7.425 1.00 95.62 127 GLY A C 1
ATOM 1000 O O . GLY A 1 127 ? 2.686 -9.483 -8.592 1.00 95.62 127 GLY A O 1
ATOM 1001 N N . MET A 1 128 ? 2.598 -10.106 -6.437 1.00 95.38 128 MET A N 1
ATOM 1002 C CA . MET A 1 128 ? 3.249 -11.404 -6.626 1.00 95.38 128 MET A CA 1
ATOM 1003 C C . MET A 1 128 ? 2.462 -12.299 -7.589 1.00 95.38 128 MET A C 1
ATOM 1005 O O . MET A 1 128 ? 3.049 -12.902 -8.483 1.00 95.38 128 MET A O 1
ATOM 1009 N N . GLN A 1 129 ? 1.130 -12.297 -7.496 1.00 95.25 129 GLN A N 1
ATOM 1010 C CA . GLN A 1 129 ? 0.254 -12.999 -8.435 1.00 95.25 129 GLN A CA 1
ATOM 1011 C C . GLN A 1 129 ? 0.387 -12.460 -9.870 1.00 95.25 129 GLN A C 1
ATOM 1013 O O . GLN A 1 129 ? 0.320 -13.222 -10.831 1.00 95.25 129 GLN A O 1
ATOM 1018 N N . GLN A 1 130 ? 0.624 -11.155 -10.037 1.00 95.81 130 GLN A N 1
ATOM 1019 C CA . GLN A 1 130 ? 0.927 -10.545 -11.337 1.00 95.81 130 GLN A CA 1
ATOM 1020 C C . GLN A 1 130 ? 2.389 -10.756 -11.786 1.00 95.81 130 GLN A C 1
ATOM 1022 O O . GLN A 1 130 ? 2.808 -10.223 -12.821 1.00 95.81 130 GLN A O 1
ATOM 1027 N N . GLY A 1 131 ? 3.168 -11.546 -11.045 1.00 94.06 131 GLY A N 1
ATOM 1028 C CA . GLY A 1 131 ? 4.549 -11.899 -11.356 1.00 94.06 131 GLY A CA 1
ATOM 1029 C C . GLY A 1 131 ? 5.577 -10.870 -10.896 1.00 94.06 131 GLY A C 1
ATOM 1030 O O . GLY A 1 131 ? 6.710 -10.920 -11.365 1.00 94.06 131 GLY A O 1
ATOM 1031 N N . LEU A 1 132 ? 5.218 -9.925 -10.023 1.00 95.88 132 LEU A N 1
ATOM 1032 C CA . LEU A 1 132 ? 6.203 -9.028 -9.422 1.00 95.88 132 LEU A CA 1
ATOM 1033 C C . LEU A 1 132 ? 7.076 -9.811 -8.438 1.00 95.88 132 LEU A C 1
ATOM 1035 O O . LEU A 1 132 ? 6.584 -10.656 -7.691 1.00 95.88 132 LEU A O 1
ATOM 1039 N N . SER A 1 133 ? 8.370 -9.495 -8.396 1.00 95.19 133 SER A N 1
ATOM 1040 C CA . SER A 1 133 ? 9.233 -9.964 -7.311 1.00 95.19 133 SER A CA 1
ATOM 1041 C C . SER A 1 133 ? 8.694 -9.476 -5.961 1.00 95.19 133 SER A C 1
ATOM 1043 O O . SER A 1 133 ? 8.135 -8.382 -5.877 1.00 95.19 133 SER A O 1
ATOM 1045 N N . ARG A 1 134 ? 8.874 -10.253 -4.885 1.00 92.12 134 ARG A N 1
ATOM 1046 C CA . ARG A 1 134 ? 8.378 -9.890 -3.541 1.00 92.12 134 ARG A CA 1
ATOM 1047 C C . ARG A 1 134 ? 8.840 -8.495 -3.110 1.00 92.12 134 ARG A C 1
ATOM 1049 O O . ARG A 1 134 ? 8.042 -7.709 -2.607 1.00 92.12 134 ARG A O 1
ATOM 1056 N N . ASN A 1 135 ? 10.108 -8.173 -3.366 1.00 93.00 135 ASN A N 1
ATOM 1057 C CA . ASN A 1 135 ? 10.688 -6.869 -3.046 1.00 93.00 135 ASN A CA 1
ATOM 1058 C C . ASN A 1 135 ? 10.005 -5.743 -3.827 1.00 93.00 135 ASN A C 1
ATOM 1060 O O . ASN A 1 135 ? 9.624 -4.732 -3.241 1.00 93.00 135 ASN A O 1
ATOM 1064 N N . PHE A 1 136 ? 9.801 -5.933 -5.133 1.00 94.56 136 PHE A N 1
ATOM 1065 C CA . PHE A 1 136 ? 9.154 -4.922 -5.961 1.00 94.56 136 PHE A CA 1
ATOM 1066 C C . PHE A 1 136 ? 7.649 -4.807 -5.665 1.00 94.56 136 PHE A C 1
ATOM 1068 O O . PHE A 1 136 ? 7.108 -3.706 -5.669 1.00 94.56 136 PHE A O 1
ATOM 1075 N N . ALA A 1 137 ? 6.970 -5.909 -5.335 1.00 94.94 137 ALA A N 1
ATOM 1076 C CA . ALA A 1 137 ? 5.575 -5.902 -4.898 1.00 94.94 137 ALA A CA 1
ATOM 1077 C C . ALA A 1 137 ? 5.396 -5.150 -3.567 1.00 94.94 137 ALA A C 1
ATOM 1079 O O . ALA A 1 137 ? 4.469 -4.349 -3.435 1.00 94.94 137 ALA A O 1
ATOM 1080 N N . ALA A 1 138 ? 6.299 -5.361 -2.602 1.00 93.56 138 ALA A N 1
ATOM 1081 C CA . ALA A 1 138 ? 6.325 -4.625 -1.338 1.00 93.56 138 ALA A CA 1
ATOM 1082 C C . ALA A 1 138 ? 6.578 -3.133 -1.557 1.00 93.56 138 ALA A C 1
ATOM 1084 O O . ALA A 1 138 ? 5.827 -2.300 -1.053 1.00 93.56 138 ALA A O 1
ATOM 1085 N N . GLU A 1 139 ? 7.572 -2.797 -2.378 1.00 93.25 139 GLU A N 1
ATOM 1086 C CA . GLU A 1 139 ? 7.850 -1.418 -2.756 1.00 93.25 139 GLU A CA 1
ATOM 1087 C C . GLU A 1 139 ? 6.624 -0.765 -3.415 1.00 93.25 139 GLU A C 1
ATOM 1089 O O . GLU A 1 139 ? 6.136 0.255 -2.928 1.00 93.25 139 GLU A O 1
ATOM 1094 N N . PHE A 1 140 ? 6.062 -1.376 -4.463 1.00 94.25 140 PHE A N 1
ATOM 1095 C CA . PHE A 1 140 ? 4.878 -0.861 -5.156 1.00 94.25 140 PHE A CA 1
ATOM 1096 C C . PHE A 1 140 ? 3.692 -0.677 -4.201 1.00 94.25 140 PHE A C 1
ATOM 1098 O O . PHE A 1 140 ? 3.006 0.340 -4.261 1.00 94.25 140 PHE A O 1
ATOM 1105 N N . SER A 1 141 ? 3.488 -1.614 -3.273 1.00 94.06 141 SER A N 1
ATOM 1106 C CA . SER A 1 141 ? 2.476 -1.518 -2.222 1.00 94.06 141 SER A CA 1
ATOM 1107 C C . SER A 1 141 ? 2.691 -0.314 -1.296 1.00 94.06 141 SER A C 1
ATOM 1109 O O . SER A 1 141 ? 1.725 0.360 -0.939 1.00 94.06 141 SER A O 1
ATOM 1111 N N . PHE A 1 142 ? 3.928 -0.020 -0.891 1.00 92.44 142 PHE A N 1
ATOM 1112 C CA . PHE A 1 142 ? 4.217 1.151 -0.060 1.00 92.44 142 PHE A CA 1
ATOM 1113 C C . PHE A 1 142 ? 3.970 2.455 -0.817 1.00 92.44 142 PHE A C 1
ATOM 1115 O O . PHE A 1 142 ? 3.310 3.351 -0.290 1.00 92.44 142 PHE A O 1
ATOM 1122 N N . PHE A 1 143 ? 4.402 2.536 -2.077 1.00 92.00 143 PHE A N 1
ATOM 1123 C CA . PHE A 1 143 ? 4.095 3.680 -2.935 1.00 92.00 143 PHE A CA 1
ATOM 1124 C C . PHE A 1 143 ? 2.592 3.869 -3.141 1.00 92.00 143 PHE A C 1
ATOM 1126 O O . PHE A 1 143 ? 2.117 4.999 -3.116 1.00 92.00 143 PHE A O 1
ATOM 1133 N N . LEU A 1 144 ? 1.840 2.779 -3.306 1.00 90.94 144 LEU A N 1
ATOM 1134 C CA . LEU A 1 144 ? 0.387 2.791 -3.471 1.00 90.94 144 LEU A CA 1
ATOM 1135 C C . LEU A 1 144 ? -0.346 3.260 -2.203 1.00 90.94 144 LEU A C 1
ATOM 1137 O O . LEU A 1 144 ? -1.390 3.921 -2.280 1.00 90.94 144 LEU A O 1
ATOM 1141 N N . ALA A 1 145 ? 0.210 2.958 -1.027 1.00 88.38 145 ALA A N 1
ATOM 1142 C CA . ALA A 1 145 ? -0.356 3.358 0.254 1.00 88.38 145 ALA A CA 1
ATOM 1143 C C . ALA A 1 145 ? -0.356 4.882 0.445 1.00 88.38 145 ALA A C 1
ATOM 1145 O O . ALA A 1 145 ? -1.319 5.400 1.008 1.00 88.38 145 ALA A O 1
ATOM 1146 N N . VAL A 1 146 ? 0.656 5.600 -0.058 1.00 88.88 146 VAL A N 1
ATOM 1147 C CA . VAL A 1 146 ? 0.778 7.064 0.081 1.00 88.88 146 VAL A CA 1
ATOM 1148 C C . VAL A 1 146 ? -0.450 7.814 -0.474 1.00 88.88 146 VAL A C 1
ATOM 1150 O O . VAL A 1 146 ? -1.159 8.438 0.318 1.00 88.88 146 VAL A O 1
ATOM 1153 N N . PRO A 1 147 ? -0.786 7.746 -1.780 1.00 86.69 147 PRO A N 1
ATOM 1154 C CA . PRO A 1 147 ? -1.946 8.447 -2.330 1.00 86.69 147 PRO A CA 1
ATOM 1155 C C . PRO A 1 147 ? -3.270 7.918 -1.767 1.00 86.69 147 PRO A C 1
ATOM 1157 O O . PRO A 1 147 ? -4.186 8.702 -1.524 1.00 86.69 147 PRO A O 1
ATOM 1160 N N . THR A 1 148 ? -3.373 6.609 -1.510 1.00 83.81 148 THR A N 1
ATOM 1161 C CA . THR A 1 148 ? -4.604 6.007 -0.975 1.00 83.81 148 THR A CA 1
ATOM 1162 C C . THR A 1 148 ? -4.901 6.517 0.437 1.00 83.81 148 THR A C 1
ATOM 1164 O O . THR A 1 148 ? -6.022 6.927 0.726 1.00 83.81 148 THR A O 1
ATOM 1167 N N . MET A 1 149 ? -3.908 6.518 1.331 1.00 82.12 149 MET A N 1
ATOM 1168 C CA . MET A 1 149 ? -4.088 6.985 2.706 1.00 82.12 149 MET A CA 1
ATOM 1169 C C . MET A 1 149 ? -4.284 8.495 2.778 1.00 82.12 149 MET A C 1
ATOM 1171 O O . MET A 1 149 ? -5.118 8.945 3.553 1.00 82.12 149 MET A O 1
ATOM 1175 N N . LEU A 1 150 ? -3.589 9.278 1.947 1.00 82.69 150 LEU A N 1
ATOM 1176 C CA . LEU A 1 150 ? -3.833 10.719 1.860 1.00 82.69 150 LEU A CA 1
ATOM 1177 C C . LEU A 1 150 ? -5.278 11.020 1.441 1.00 82.69 150 LEU A C 1
ATOM 1179 O O . LEU A 1 150 ? -5.925 11.868 2.054 1.00 82.69 150 LEU A O 1
ATOM 1183 N N . ALA A 1 151 ? -5.810 10.298 0.449 1.00 81.00 151 ALA A N 1
ATOM 1184 C CA . ALA A 1 151 ? -7.197 10.451 0.019 1.00 81.00 151 ALA A CA 1
ATOM 1185 C C . ALA A 1 151 ? -8.193 10.122 1.143 1.00 81.00 151 ALA A C 1
ATOM 1187 O O . ALA A 1 151 ? -9.141 10.879 1.354 1.00 81.00 151 ALA A O 1
ATOM 1188 N N . VAL A 1 152 ? -7.951 9.044 1.896 1.00 76.00 152 VAL A N 1
ATOM 1189 C CA . VAL A 1 152 ? -8.775 8.666 3.056 1.00 76.00 152 VAL A CA 1
ATOM 1190 C C . VAL A 1 152 ? -8.683 9.722 4.156 1.00 76.00 152 VAL A C 1
ATOM 1192 O O . VAL A 1 152 ? -9.713 10.205 4.608 1.00 76.00 152 VAL A O 1
ATOM 1195 N N . THR A 1 153 ? -7.481 10.158 4.537 1.00 74.94 153 THR A N 1
ATOM 1196 C CA . THR A 1 153 ? -7.278 11.192 5.563 1.00 74.94 153 THR A CA 1
ATOM 1197 C C . THR A 1 153 ? -7.996 12.494 5.209 1.00 74.94 153 THR A C 1
ATOM 1199 O O . THR A 1 153 ? -8.730 13.042 6.031 1.00 74.94 153 THR A O 1
ATOM 1202 N N . ILE A 1 154 ? -7.849 12.973 3.969 1.00 77.19 154 ILE A N 1
ATOM 1203 C CA . ILE A 1 154 ? -8.545 14.176 3.489 1.00 77.19 154 ILE A CA 1
ATOM 1204 C C . ILE A 1 154 ? -10.061 13.952 3.477 1.00 77.19 154 ILE A C 1
ATOM 1206 O O . ILE A 1 154 ? -10.814 14.847 3.867 1.00 77.19 154 ILE A O 1
ATOM 1210 N N . GLY A 1 155 ? -10.513 12.772 3.046 1.00 70.81 155 GLY A N 1
ATOM 1211 C CA . GLY A 1 155 ? -11.917 12.371 3.063 1.00 70.81 155 GLY A CA 1
ATOM 1212 C C . GLY A 1 155 ? -12.514 12.417 4.467 1.00 70.81 155 GLY A C 1
ATOM 1213 O O . GLY A 1 155 ? -13.552 13.042 4.659 1.00 70.81 155 GLY A O 1
ATOM 1214 N N . THR A 1 156 ? -11.823 11.861 5.461 1.00 68.31 156 THR A N 1
ATOM 1215 C CA . THR A 1 156 ? -12.243 11.858 6.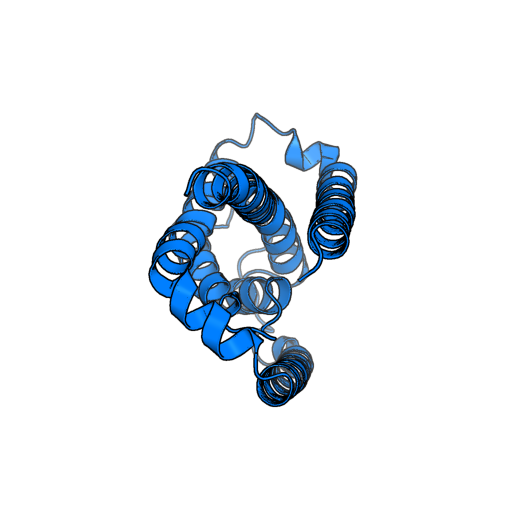868 1.00 68.31 156 THR A CA 1
ATOM 1216 C C . THR A 1 156 ? -12.295 13.271 7.449 1.00 68.31 156 THR A C 1
ATOM 1218 O O . THR A 1 156 ? -13.277 13.635 8.097 1.00 68.31 156 THR A O 1
ATOM 1221 N N . ILE A 1 157 ? -11.285 14.106 7.174 1.00 69.75 157 ILE A N 1
ATOM 1222 C CA . ILE A 1 157 ? -11.249 15.506 7.631 1.00 69.75 157 ILE A CA 1
ATOM 1223 C C . ILE A 1 157 ? -12.385 16.324 6.989 1.00 69.75 157 ILE A C 1
ATOM 1225 O O . ILE A 1 157 ? -13.076 17.072 7.676 1.00 69.75 157 ILE A O 1
ATOM 1229 N N . LYS A 1 158 ? -12.642 16.165 5.683 1.00 64.62 158 LYS A N 1
ATOM 1230 C CA . LYS A 1 158 ? -13.749 16.862 4.998 1.00 64.62 158 LYS A CA 1
ATOM 1231 C C . LYS A 1 158 ? -15.127 16.305 5.367 1.00 64.62 158 LYS A C 1
ATOM 1233 O O . LYS A 1 158 ? -16.092 17.062 5.440 1.00 64.62 158 LYS A O 1
ATOM 1238 N N . GLY A 1 159 ? -15.232 15.000 5.606 1.00 55.47 159 GLY A N 1
ATOM 1239 C CA . GLY A 1 159 ? -16.449 14.328 6.061 1.00 55.47 159 GLY A CA 1
ATOM 1240 C C . GLY A 1 159 ? -16.879 14.792 7.453 1.00 55.47 159 GLY A C 1
ATOM 1241 O O . GLY A 1 159 ? -18.073 15.003 7.670 1.00 55.47 159 GLY A O 1
ATOM 1242 N N . LYS A 1 160 ? -15.918 15.069 8.351 1.00 47.34 160 LYS A N 1
ATOM 1243 C CA . LYS A 1 160 ? -16.172 15.758 9.629 1.00 47.34 160 LYS A CA 1
ATOM 1244 C C . LYS A 1 160 ? -16.872 17.105 9.425 1.00 47.34 160 LYS A C 1
ATOM 1246 O O . LYS A 1 160 ? -17.893 17.337 10.061 1.00 47.34 160 LYS A O 1
ATOM 1251 N N . ASN A 1 161 ? -16.416 17.936 8.481 1.00 37.25 161 ASN A N 1
ATOM 1252 C CA . ASN A 1 161 ? -17.068 19.224 8.195 1.00 37.25 161 ASN A CA 1
ATOM 1253 C C . ASN A 1 161 ? -18.508 19.083 7.679 1.00 37.25 161 ASN A C 1
ATOM 1255 O O . ASN A 1 161 ? -19.304 19.996 7.859 1.00 37.25 161 ASN A O 1
ATOM 1259 N N . LYS A 1 162 ? -18.866 17.956 7.051 1.00 32.09 162 LYS A N 1
ATOM 1260 C CA . LYS A 1 162 ? -20.222 17.733 6.525 1.00 32.09 162 LYS A CA 1
ATOM 1261 C C . L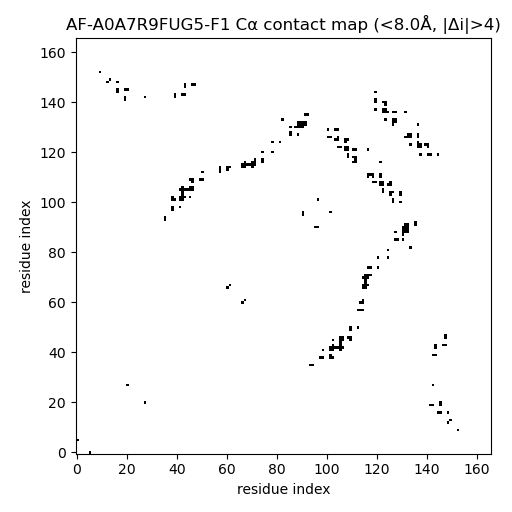YS A 1 162 ? -21.180 17.123 7.556 1.00 32.09 162 LYS A C 1
ATOM 1263 O O . LYS A 1 162 ? -22.365 17.434 7.512 1.00 32.09 162 LYS A O 1
ATOM 1268 N N . LYS A 1 163 ? -20.684 16.278 8.473 1.00 31.83 163 LYS A N 1
ATOM 1269 C CA . LYS A 1 163 ? -21.461 15.741 9.611 1.00 31.83 163 LYS A CA 1
ATOM 1270 C C . LYS A 1 163 ? -21.581 16.739 10.776 1.00 31.83 163 LYS A C 1
ATOM 1272 O O . LYS A 1 163 ? -22.539 16.629 11.515 1.00 31.83 163 LYS A O 1
ATOM 1277 N N . ALA A 1 164 ? -20.675 17.712 10.914 1.00 31.72 164 ALA A N 1
ATOM 1278 C CA . ALA A 1 164 ? -20.768 18.788 11.914 1.00 31.72 164 ALA A CA 1
ATOM 1279 C C . ALA A 1 164 ? -21.694 19.958 11.503 1.00 31.72 164 ALA A C 1
ATOM 1281 O O . ALA A 1 164 ? -21.944 20.856 12.300 1.00 31.72 164 ALA A O 1
ATOM 1282 N N . MET A 1 165 ? -22.180 19.964 10.256 1.00 30.88 165 MET A N 1
ATOM 1283 C CA . MET A 1 165 ? -23.114 20.960 9.699 1.00 30.88 165 MET A CA 1
ATOM 1284 C C . MET A 1 165 ? -24.556 20.429 9.561 1.00 30.88 165 MET A C 1
ATOM 1286 O O . MET A 1 165 ? -25.396 21.079 8.938 1.00 30.88 165 MET A O 1
ATOM 1290 N N . LYS A 1 166 ? -24.833 19.242 10.105 1.00 28.58 166 LYS A N 1
ATOM 1291 C CA . LYS A 1 166 ? -26.160 18.635 10.228 1.00 28.58 166 LYS A CA 1
ATOM 1292 C C . LYS A 1 166 ? -26.403 18.294 11.689 1.00 28.58 166 LYS A C 1
ATOM 1294 O O . LYS A 1 166 ? -27.585 18.342 12.079 1.00 28.58 166 LYS A O 1
#